Protein AF-A0A523REY4-F1 (afdb_monomer)

Foldseek 3Di:
DDDDDDPDPDPPDDQAAEEEAEPLDDPVSVVPDDPNHHYHYDYDAAEDEDVRLVVCVVCVVVVHDDPDDCRSHHYFQWDFDWDDDPVDIDTPDTDHDDCVNCVVRD

Secondary structure (DSSP, 8-state):
--PPPP-PPPTT-PPPPEEEE-SSPPHHHHHT--TT-EEEE-S--EE--HHHHHHHHHHHHTTPPPSS--TTPPEE-B--EEEE-SS-EEEEE--B--GGGGTTT-

Structure (mmCIF, N/CA/C/O backbone):
data_AF-A0A523REY4-F1
#
_entry.id   AF-A0A523REY4-F1
#
loop_
_atom_site.group_PDB
_atom_site.id
_atom_site.type_symbol
_atom_site.label_atom_id
_atom_site.label_alt_id
_atom_site.label_comp_id
_atom_site.label_asym_id
_atom_site.label_entity_id
_atom_site.label_seq_id
_atom_site.pdbx_PDB_ins_code
_atom_site.Cartn_x
_atom_site.Cartn_y
_atom_site.Cartn_z
_atom_site.occupancy
_atom_site.B_iso_or_equiv
_atom_site.auth_seq_id
_atom_site.auth_comp_id
_atom_site.auth_asym_id
_atom_site.auth_atom_id
_atom_site.pdbx_PDB_model_num
ATOM 1 N N . MET A 1 1 ? 33.082 13.145 -16.169 1.00 41.50 1 MET A N 1
ATOM 2 C CA . MET A 1 1 ? 31.637 13.086 -15.859 1.00 41.50 1 MET A CA 1
ATOM 3 C C . MET A 1 1 ? 30.934 12.496 -17.067 1.00 41.50 1 MET A C 1
ATOM 5 O O . MET A 1 1 ? 30.902 13.149 -18.098 1.00 41.50 1 MET A O 1
ATOM 9 N N . ILE A 1 2 ? 30.480 11.245 -16.988 1.00 43.41 2 ILE A N 1
ATOM 10 C CA . ILE A 1 2 ? 29.725 10.598 -18.070 1.00 43.41 2 ILE A CA 1
ATOM 11 C C . ILE A 1 2 ? 28.248 10.841 -17.759 1.00 43.41 2 ILE A C 1
ATOM 13 O O . ILE A 1 2 ? 27.758 10.372 -16.734 1.00 43.41 2 ILE A O 1
ATOM 17 N N . ASN A 1 3 ? 27.565 11.625 -18.593 1.00 39.19 3 ASN A N 1
ATOM 18 C CA . ASN A 1 3 ? 26.120 11.804 -18.479 1.00 39.19 3 ASN A CA 1
ATOM 19 C C . ASN A 1 3 ? 25.434 10.480 -18.853 1.00 39.19 3 ASN A C 1
ATOM 21 O O . ASN A 1 3 ? 25.754 9.930 -19.910 1.00 39.19 3 ASN A O 1
ATOM 25 N N . PRO A 1 4 ? 24.512 9.947 -18.031 1.00 48.31 4 PRO A N 1
ATOM 26 C CA . PRO A 1 4 ? 23.756 8.765 -18.415 1.00 48.31 4 PRO A CA 1
ATOM 27 C C . PRO 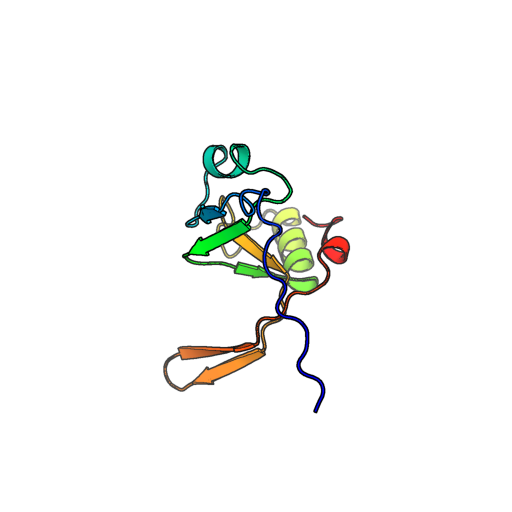A 1 4 ? 22.875 9.095 -19.633 1.00 48.31 4 PRO A C 1
ATOM 29 O O . PRO A 1 4 ? 22.350 10.210 -19.719 1.00 48.31 4 PRO A O 1
ATOM 32 N N . PRO A 1 5 ? 22.703 8.163 -20.587 1.00 49.78 5 PRO A N 1
ATOM 33 C CA . PRO A 1 5 ? 21.878 8.412 -21.756 1.00 49.78 5 PRO A CA 1
ATOM 34 C C . PRO A 1 5 ? 20.423 8.585 -21.316 1.00 49.78 5 PRO A C 1
ATOM 36 O O . PRO A 1 5 ? 19.849 7.731 -20.639 1.00 49.78 5 PRO A O 1
ATOM 39 N N . VAL A 1 6 ? 19.826 9.710 -21.704 1.00 58.84 6 VAL A N 1
ATOM 40 C CA . VAL A 1 6 ? 18.382 9.912 -21.600 1.00 58.84 6 VAL A CA 1
ATOM 41 C C . VAL A 1 6 ? 17.734 8.882 -22.518 1.00 58.84 6 VAL A C 1
ATOM 43 O O . VAL A 1 6 ? 17.987 8.887 -23.720 1.00 58.84 6 VAL A O 1
ATOM 46 N N . LEU A 1 7 ? 16.926 7.982 -21.952 1.00 56.38 7 LEU A N 1
ATOM 47 C CA . LEU A 1 7 ? 16.098 7.049 -22.714 1.00 56.38 7 LEU A CA 1
ATOM 48 C C . LEU A 1 7 ? 15.047 7.856 -23.488 1.00 56.38 7 LEU A C 1
ATOM 50 O O . LEU A 1 7 ? 13.936 8.075 -23.007 1.00 56.38 7 LEU A O 1
ATOM 54 N N . THR A 1 8 ? 15.402 8.349 -24.672 1.00 53.34 8 THR A N 1
ATOM 55 C CA . THR A 1 8 ? 14.423 8.870 -25.619 1.00 53.34 8 THR A CA 1
ATOM 56 C C . THR A 1 8 ? 13.546 7.707 -26.088 1.00 53.34 8 THR A C 1
ATOM 58 O O . THR A 1 8 ? 14.071 6.658 -26.473 1.00 53.34 8 THR A O 1
ATOM 61 N N . PRO A 1 9 ? 12.208 7.842 -26.051 1.00 51.50 9 PRO A N 1
ATOM 62 C CA . PRO A 1 9 ? 11.328 6.843 -26.638 1.00 51.50 9 PRO A CA 1
ATOM 63 C C . PRO A 1 9 ? 11.671 6.666 -28.121 1.00 51.50 9 PRO A C 1
ATOM 65 O O . PRO A 1 9 ? 11.825 7.649 -28.847 1.00 51.50 9 PRO A O 1
ATOM 68 N N . TRP A 1 10 ? 11.793 5.416 -28.569 1.00 55.91 10 TRP A N 1
ATOM 69 C CA . TRP A 1 10 ? 11.953 5.083 -29.984 1.00 55.91 10 TRP A CA 1
ATOM 70 C C . TRP A 1 10 ? 10.759 5.653 -30.765 1.00 55.91 10 TRP A C 1
ATOM 72 O O . TRP A 1 10 ? 9.609 5.467 -30.363 1.00 55.91 10 TRP A O 1
ATOM 82 N N . SER A 1 11 ? 11.028 6.350 -31.867 1.00 56.28 11 SER A N 1
ATOM 83 C CA . SER A 1 11 ? 10.128 7.286 -32.569 1.00 56.28 11 SER A CA 1
ATOM 84 C C . SER A 1 11 ? 8.835 6.697 -33.164 1.00 56.28 11 SER A C 1
ATOM 86 O O . SER A 1 11 ? 8.094 7.415 -33.828 1.00 56.28 11 SER A O 1
ATOM 88 N N . GLY A 1 12 ? 8.526 5.422 -32.914 1.00 54.28 12 GLY A N 1
ATOM 89 C CA . GLY A 1 12 ? 7.333 4.739 -33.423 1.00 54.28 12 GLY A CA 1
ATOM 90 C C . GLY A 1 12 ? 6.531 3.942 -32.393 1.00 54.28 12 GLY A C 1
ATOM 91 O O . GLY A 1 12 ? 5.562 3.296 -32.778 1.00 54.28 12 GLY A O 1
ATOM 92 N N . HIS A 1 13 ? 6.905 3.933 -31.108 1.00 56.88 13 HIS A N 1
ATOM 93 C CA . HIS A 1 13 ? 6.097 3.270 -30.078 1.00 56.88 13 HIS A CA 1
ATOM 94 C C . HIS A 1 13 ? 5.252 4.308 -29.337 1.00 56.88 13 HIS A C 1
ATOM 96 O O . HIS A 1 13 ? 5.825 5.138 -28.624 1.00 56.88 13 HIS A O 1
ATOM 102 N N . PRO A 1 14 ? 3.907 4.288 -29.458 1.00 61.62 14 PRO A N 1
ATOM 103 C CA . PRO A 1 14 ? 3.084 5.047 -28.532 1.00 61.62 14 PRO A CA 1
ATOM 104 C C . PRO A 1 14 ? 3.468 4.581 -27.127 1.00 61.62 14 PRO A C 1
ATOM 106 O O . PRO A 1 14 ? 3.484 3.380 -26.850 1.00 61.62 14 PRO A O 1
ATOM 109 N N . GLY A 1 15 ? 3.869 5.525 -26.271 1.00 67.69 15 GLY A N 1
ATOM 110 C CA . GLY A 1 15 ? 4.222 5.223 -24.887 1.00 67.69 15 GLY A CA 1
ATOM 111 C C . GLY A 1 15 ? 3.116 4.403 -24.214 1.00 67.69 15 GLY A C 1
ATOM 112 O O . GLY A 1 15 ? 1.970 4.419 -24.680 1.00 67.69 15 GLY A O 1
ATOM 113 N N . PRO A 1 16 ? 3.431 3.669 -23.134 1.00 77.88 16 PRO A N 1
ATOM 114 C CA . PRO A 1 16 ? 2.451 2.809 -22.492 1.00 77.88 16 PRO A CA 1
ATOM 115 C C . PRO A 1 16 ? 1.190 3.617 -22.196 1.00 77.88 16 PRO A C 1
ATOM 117 O O . PRO A 1 16 ? 1.258 4.724 -21.649 1.00 77.88 16 PRO A O 1
ATOM 120 N N . LYS A 1 17 ? 0.037 3.066 -22.589 1.00 86.44 17 LYS A N 1
ATOM 121 C CA . LYS A 1 17 ? -1.270 3.625 -22.241 1.00 86.44 17 LYS A CA 1
ATOM 122 C C . LYS A 1 17 ? -1.260 3.966 -20.744 1.00 86.44 17 LYS A C 1
ATOM 124 O O . LYS A 1 17 ? -0.682 3.236 -19.940 1.00 86.44 17 LYS A O 1
ATOM 129 N N . SER A 1 18 ? -1.841 5.103 -20.376 1.00 91.50 18 SER A N 1
ATOM 130 C CA . SER A 1 18 ? -1.862 5.569 -18.990 1.00 91.50 18 SER A CA 1
ATOM 131 C C . SER A 1 18 ? -3.299 5.641 -18.493 1.00 91.50 18 SER A C 1
ATOM 133 O O . SER A 1 18 ? -4.116 6.336 -19.094 1.00 91.50 18 SER A O 1
ATOM 135 N N . THR A 1 19 ? -3.592 4.997 -17.363 1.00 94.81 19 THR A N 1
ATOM 136 C CA . THR A 1 19 ? -4.903 5.054 -16.698 1.00 94.81 19 THR A CA 1
ATOM 137 C C . THR A 1 19 ? -4.786 5.649 -15.301 1.00 94.81 19 THR A C 1
ATOM 139 O O . THR A 1 19 ? -3.897 5.302 -14.524 1.00 94.81 19 THR A O 1
ATOM 142 N N . ASN A 1 20 ? -5.715 6.544 -14.969 1.00 96.25 20 ASN A N 1
ATOM 143 C CA . ASN A 1 20 ? -5.853 7.115 -13.634 1.00 96.25 20 ASN A CA 1
ATOM 144 C C . ASN A 1 20 ? -6.969 6.382 -12.885 1.00 96.25 20 ASN A C 1
ATOM 146 O O . ASN A 1 20 ? -8.090 6.290 -13.382 1.00 96.25 20 ASN A O 1
ATOM 150 N N . LEU A 1 21 ? -6.675 5.896 -11.684 1.00 96.88 21 LEU A N 1
ATOM 151 C CA . LEU A 1 21 ? -7.615 5.202 -10.812 1.00 96.88 21 LEU A CA 1
ATOM 152 C C . LEU A 1 21 ? -7.819 5.987 -9.518 1.00 96.88 21 LEU A C 1
ATOM 154 O O . LEU A 1 21 ? -6.882 6.582 -8.985 1.00 96.88 21 LEU A O 1
ATOM 158 N N . ARG A 1 22 ? -9.044 5.953 -8.992 1.00 97.38 22 ARG A N 1
ATOM 159 C CA . ARG A 1 22 ? -9.412 6.588 -7.725 1.00 97.38 22 ARG A CA 1
ATOM 160 C C . ARG A 1 22 ? -10.203 5.605 -6.865 1.00 97.38 22 ARG A C 1
ATOM 162 O O . ARG A 1 22 ? -11.352 5.335 -7.197 1.00 97.38 22 ARG A O 1
ATOM 169 N N . PRO A 1 23 ? -9.605 5.052 -5.797 1.00 96.38 23 PRO A N 1
ATOM 170 C CA . PRO A 1 23 ? -10.305 4.145 -4.894 1.00 96.38 23 PRO A CA 1
ATOM 171 C C . PRO A 1 23 ? -11.495 4.826 -4.186 1.00 96.38 23 PRO A C 1
ATOM 173 O O . PRO A 1 23 ? -11.421 6.034 -3.932 1.00 96.38 23 PRO A O 1
ATOM 176 N N . PRO A 1 24 ? -12.555 4.075 -3.824 1.00 96.81 24 PRO A N 1
ATOM 177 C CA . PRO A 1 24 ? -12.708 2.626 -3.999 1.00 96.81 24 PRO A CA 1
ATOM 178 C C . PRO A 1 24 ? -12.988 2.228 -5.458 1.00 96.81 24 PRO A C 1
ATOM 180 O O .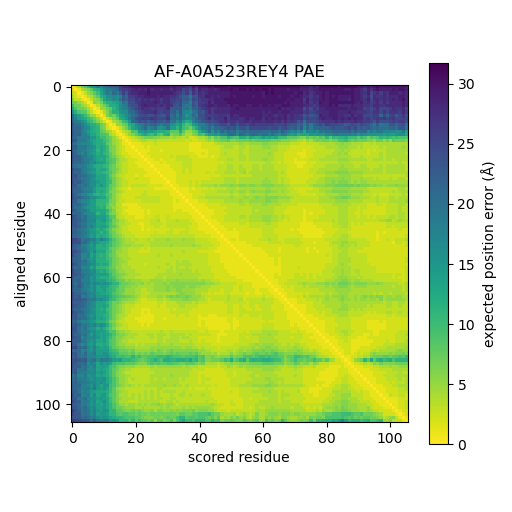 PRO A 1 24 ? -13.808 2.833 -6.140 1.00 96.81 24 PRO A O 1
ATOM 183 N N . LEU A 1 25 ? -12.287 1.201 -5.935 1.00 96.69 25 LEU A N 1
ATOM 184 C CA . LEU A 1 25 ? -12.326 0.730 -7.317 1.00 96.69 25 LEU A CA 1
ATOM 185 C C . LEU A 1 25 ? -13.461 -0.267 -7.538 1.00 96.69 25 LEU A C 1
ATOM 187 O O . LEU A 1 25 ? -13.704 -1.155 -6.717 1.00 96.69 25 LEU A O 1
ATOM 191 N N . SER A 1 26 ? -14.114 -0.166 -8.692 1.00 96.75 26 SER A N 1
ATOM 192 C CA . SER A 1 26 ? -15.098 -1.145 -9.142 1.00 96.75 26 SER A CA 1
ATOM 193 C C . SER A 1 26 ? -14.438 -2.265 -9.961 1.00 96.75 26 SER A C 1
ATOM 195 O O . SER A 1 26 ? -13.399 -2.057 -10.596 1.00 96.75 26 SER A O 1
ATOM 197 N N . PRO A 1 27 ? -15.077 -3.444 -10.083 1.00 95.75 27 PRO A N 1
ATOM 198 C CA . PRO A 1 27 ? -14.609 -4.486 -10.998 1.00 95.75 27 PRO A CA 1
ATOM 199 C C . PRO A 1 27 ? -14.495 -4.018 -12.458 1.00 95.75 27 PRO A C 1
ATOM 201 O O . PRO A 1 27 ? -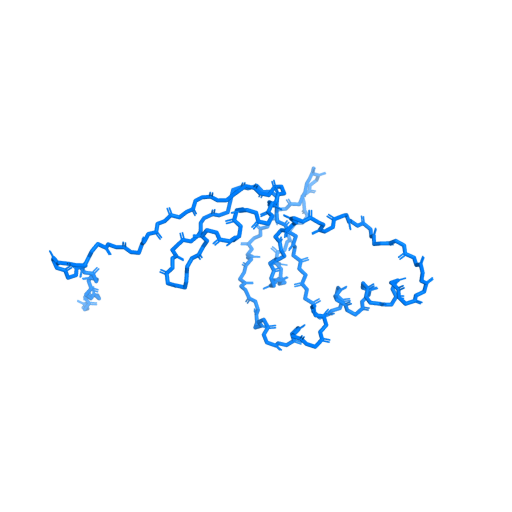13.701 -4.565 -13.222 1.00 95.75 27 PRO A O 1
ATOM 204 N N . ARG A 1 28 ? -15.281 -3.012 -12.871 1.00 96.00 28 ARG A N 1
ATOM 205 C CA . ARG A 1 28 ? -15.224 -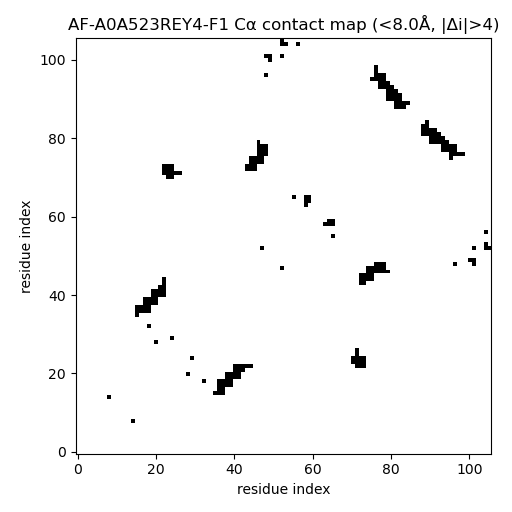2.450 -14.229 1.00 96.00 28 ARG A CA 1
ATOM 206 C C . ARG A 1 28 ? -13.956 -1.631 -14.458 1.00 96.00 28 ARG A C 1
ATOM 208 O O . ARG A 1 28 ? -13.459 -1.630 -15.581 1.00 96.00 28 ARG A O 1
ATOM 215 N N . ASP A 1 29 ? -13.437 -0.975 -13.424 1.00 94.62 29 ASP A N 1
ATOM 216 C CA . ASP A 1 29 ? -12.196 -0.199 -13.508 1.00 94.62 29 ASP A CA 1
ATOM 217 C C . ASP A 1 29 ? -11.001 -1.128 -13.724 1.00 94.62 29 ASP A C 1
ATOM 219 O O . ASP A 1 29 ? -10.172 -0.884 -14.597 1.00 94.62 29 ASP A O 1
ATOM 223 N N . ILE A 1 30 ? -10.982 -2.259 -13.011 1.00 94.69 30 ILE A N 1
ATOM 224 C CA . ILE A 1 30 ? -9.908 -3.257 -13.101 1.00 94.69 30 ILE A CA 1
ATOM 225 C C . ILE A 1 30 ? -9.937 -4.012 -14.437 1.00 94.69 30 ILE A C 1
ATOM 227 O O . ILE A 1 30 ? -8.899 -4.185 -15.069 1.00 94.69 30 ILE A O 1
ATOM 231 N N . LYS A 1 31 ? -11.120 -4.414 -14.928 1.00 95.50 31 LYS A N 1
ATOM 232 C CA . LYS A 1 31 ? -11.266 -5.174 -16.192 1.00 95.50 31 LYS A CA 1
ATOM 233 C C . LYS A 1 31 ? -10.748 -4.438 -17.438 1.00 95.50 31 LYS A C 1
ATOM 235 O O . LYS A 1 31 ? -10.477 -5.063 -18.467 1.00 95.50 31 LYS A O 1
ATOM 240 N N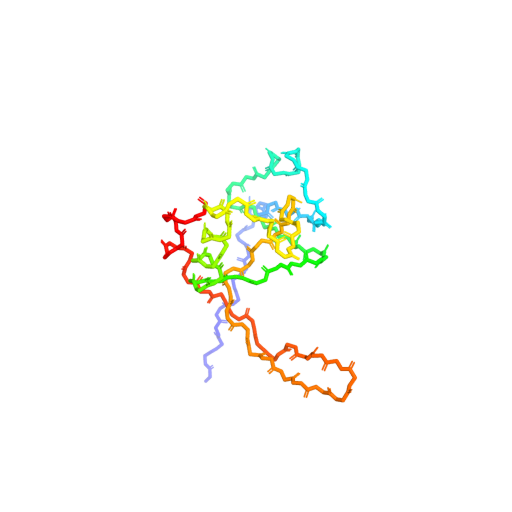 . LYS A 1 32 ? -10.634 -3.110 -17.378 1.00 92.81 32 LYS A N 1
ATOM 241 C CA . LYS A 1 32 ? -10.131 -2.276 -18.482 1.00 92.81 32 LYS A CA 1
ATOM 242 C C . LYS A 1 32 ? -8.604 -2.223 -18.553 1.00 92.81 32 LYS A C 1
ATOM 244 O O . LYS A 1 32 ? -8.079 -1.813 -19.588 1.00 92.81 32 LYS A O 1
ATOM 249 N N . LEU A 1 33 ? -7.913 -2.617 -17.484 1.00 94.75 33 LEU A N 1
ATOM 250 C CA . LEU A 1 33 ? -6.457 -2.580 -17.415 1.00 94.75 33 LEU A CA 1
ATOM 251 C C . LEU A 1 33 ? -5.841 -3.655 -18.314 1.00 94.75 33 LEU A C 1
ATOM 253 O O . LEU A 1 33 ? -6.451 -4.692 -18.606 1.00 94.75 33 LEU A O 1
ATOM 257 N N . ARG A 1 34 ? -4.626 -3.384 -18.782 1.00 93.69 34 ARG A N 1
ATOM 258 C CA . ARG A 1 34 ? -3.802 -4.310 -19.562 1.00 93.69 34 ARG A CA 1
ATOM 259 C C . ARG A 1 34 ? -2.401 -4.379 -18.964 1.00 93.69 34 ARG A C 1
ATOM 261 O O . ARG A 1 34 ? -1.933 -3.431 -18.339 1.00 93.69 34 ARG A O 1
ATOM 268 N N . VAL A 1 35 ? -1.733 -5.514 -19.153 1.00 94.62 35 VAL A N 1
ATOM 269 C CA . VAL A 1 35 ? -0.322 -5.668 -18.773 1.00 94.62 35 VAL A CA 1
ATOM 270 C C . VAL A 1 35 ? 0.523 -4.678 -19.580 1.00 94.62 35 VAL A C 1
ATOM 272 O O . VAL A 1 35 ? 0.267 -4.471 -20.763 1.00 94.62 35 VAL A O 1
ATOM 275 N N . GLY A 1 36 ? 1.505 -4.053 -18.927 1.00 91.94 36 GLY A N 1
ATOM 276 C CA . GLY A 1 36 ? 2.349 -3.016 -19.529 1.00 91.94 36 GLY A CA 1
ATOM 277 C C . GLY A 1 36 ? 1.746 -1.607 -19.502 1.00 91.94 36 GLY A C 1
ATOM 278 O O . GLY A 1 36 ? 2.395 -0.662 -19.939 1.00 91.94 36 GLY A O 1
ATOM 279 N N . GLU A 1 37 ? 0.529 -1.441 -18.977 1.00 93.75 37 GLU A N 1
ATOM 280 C CA . GLU A 1 37 ? -0.112 -0.135 -18.829 1.00 93.75 37 GLU A CA 1
ATOM 281 C C . GLU A 1 37 ? 0.424 0.631 -17.606 1.00 93.75 37 GLU A C 1
ATOM 283 O O . GLU A 1 37 ? 0.609 0.057 -16.530 1.00 93.75 37 GLU A O 1
ATOM 288 N N . LEU A 1 38 ? 0.633 1.944 -17.743 1.00 94.31 38 LEU A N 1
ATOM 289 C CA . LEU A 1 38 ? 0.980 2.805 -16.615 1.00 94.31 38 LEU A CA 1
ATOM 290 C C . LEU A 1 38 ? -0.287 3.148 -15.826 1.00 94.31 38 LEU A C 1
ATOM 292 O O . LEU A 1 38 ? -1.221 3.751 -16.353 1.00 94.31 38 LEU A O 1
ATOM 296 N N . VAL A 1 39 ? -0.307 2.821 -14.537 1.00 95.75 39 VAL A N 1
ATOM 297 C CA . VAL A 1 39 ? -1.439 3.127 -13.658 1.00 95.75 39 VAL A CA 1
ATOM 298 C C . VAL A 1 39 ? -1.032 4.166 -12.624 1.00 95.75 39 VAL A C 1
ATOM 300 O O . VAL A 1 39 ? -0.073 3.973 -11.879 1.00 95.75 39 VAL A O 1
ATOM 303 N N . LYS A 1 40 ? -1.786 5.264 -12.549 1.00 96.56 40 LYS A N 1
ATOM 304 C CA . LYS A 1 40 ? -1.655 6.283 -11.501 1.00 96.56 40 LYS A CA 1
ATOM 305 C C . LYS A 1 40 ? -2.828 6.162 -10.543 1.00 96.56 40 LYS A C 1
ATOM 307 O O . LYS A 1 40 ? -3.976 6.117 -10.976 1.00 96.56 40 LYS A O 1
ATOM 312 N N . ILE A 1 41 ? -2.551 6.130 -9.246 1.00 97.12 41 ILE A N 1
ATOM 313 C CA . ILE A 1 41 ? -3.574 5.976 -8.209 1.00 97.12 41 ILE A CA 1
ATOM 314 C C . ILE A 1 41 ? -3.684 7.291 -7.446 1.00 97.12 41 ILE A C 1
ATOM 316 O O . ILE A 1 41 ? -2.716 7.738 -6.839 1.00 97.12 41 ILE A O 1
ATOM 320 N N . ASN A 1 42 ? -4.867 7.899 -7.475 1.00 96.56 42 ASN A N 1
ATOM 321 C CA . ASN A 1 42 ? -5.171 9.151 -6.793 1.00 96.56 42 ASN A CA 1
ATOM 322 C C . ASN A 1 42 ? -6.270 8.912 -5.763 1.00 96.56 42 ASN A C 1
ATOM 324 O O . ASN A 1 42 ? -7.436 8.770 -6.119 1.00 96.56 42 ASN A O 1
ATOM 328 N N . GLY A 1 43 ? -5.918 8.882 -4.484 1.00 95.25 43 GLY A N 1
ATOM 329 C CA . GLY A 1 43 ? -6.873 8.668 -3.403 1.00 95.25 43 GLY A CA 1
ATOM 330 C C . GLY A 1 43 ? -6.245 7.930 -2.234 1.00 95.25 43 GLY A C 1
ATOM 331 O O . GLY A 1 43 ? -5.023 7.870 -2.103 1.00 95.25 43 GLY A O 1
ATOM 332 N N . GLN A 1 44 ? -7.095 7.371 -1.380 1.00 95.12 44 GLN A N 1
ATOM 333 C CA . GLN A 1 44 ? -6.642 6.625 -0.218 1.00 95.12 44 GLN A CA 1
ATOM 334 C C . GLN A 1 44 ? -6.157 5.231 -0.629 1.00 95.12 44 GLN A C 1
ATOM 336 O O . GLN A 1 44 ? -6.861 4.488 -1.314 1.00 95.12 44 GLN A O 1
ATOM 341 N N . ILE A 1 45 ? -4.961 4.878 -0.166 1.00 96.50 45 ILE A N 1
ATOM 342 C CA . ILE A 1 45 ? -4.393 3.533 -0.263 1.00 96.50 45 ILE A CA 1
ATOM 343 C C . ILE A 1 45 ? -4.150 2.991 1.144 1.00 96.50 45 ILE A C 1
ATOM 345 O O . ILE A 1 45 ? -3.997 3.754 2.099 1.00 96.50 45 ILE A O 1
ATOM 349 N N . VAL A 1 46 ? -4.103 1.671 1.269 1.00 96.56 46 VAL A N 1
ATOM 350 C CA . VAL A 1 46 ? -3.865 0.977 2.536 1.00 96.56 46 VAL A CA 1
ATOM 351 C C . VAL A 1 46 ? -2.526 0.271 2.445 1.00 96.56 46 VAL A C 1
ATOM 353 O O . VAL A 1 46 ? -2.296 -0.475 1.500 1.00 96.56 46 VAL A O 1
ATOM 356 N N . THR A 1 47 ? -1.632 0.474 3.409 1.00 96.50 47 THR A N 1
ATOM 357 C CA . THR A 1 47 ? -0.384 -0.294 3.462 1.00 96.50 47 THR A CA 1
ATOM 358 C C . THR A 1 47 ? -0.582 -1.573 4.266 1.00 96.50 47 THR A C 1
ATOM 360 O O . THR A 1 47 ? -1.166 -1.563 5.350 1.00 96.50 47 THR A O 1
ATOM 363 N N . ALA A 1 48 ? -0.097 -2.694 3.740 1.00 95.94 48 ALA A N 1
ATOM 364 C CA . ALA A 1 48 ? -0.116 -3.969 4.446 1.00 95.94 48 ALA A CA 1
ATOM 365 C C . ALA A 1 48 ? 1.068 -4.839 4.021 1.00 95.94 48 ALA A C 1
ATOM 367 O O . ALA A 1 48 ? 1.493 -4.824 2.871 1.00 95.94 48 ALA A O 1
ATOM 368 N N . ARG A 1 49 ? 1.595 -5.622 4.960 1.00 95.44 49 ARG A N 1
ATOM 369 C CA . ARG A 1 49 ? 2.618 -6.653 4.727 1.00 95.44 49 ARG A CA 1
ATOM 370 C C . ARG A 1 49 ? 2.363 -7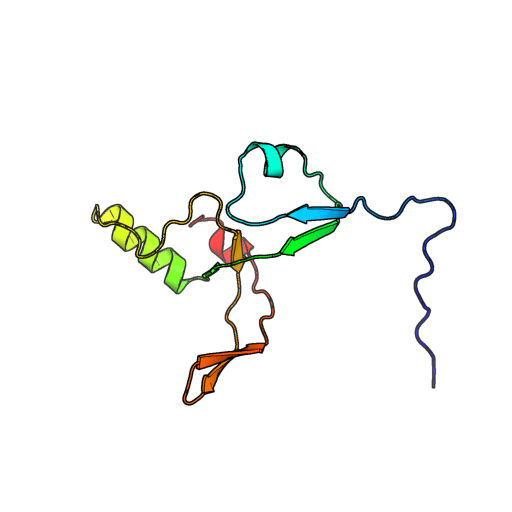.829 5.668 1.00 95.44 49 ARG A C 1
ATOM 372 O O . ARG A 1 49 ? 1.305 -7.893 6.286 1.00 95.44 49 ARG A O 1
ATOM 379 N N . ASP A 1 50 ? 3.344 -8.707 5.837 1.00 94.12 50 ASP A N 1
ATOM 380 C CA . ASP A 1 50 ? 3.251 -10.000 6.532 1.00 94.12 50 ASP A CA 1
ATOM 381 C C . ASP A 1 50 ? 2.314 -10.014 7.754 1.00 94.12 50 ASP A C 1
ATOM 383 O O . ASP A 1 50 ? 1.283 -10.680 7.747 1.00 94.12 50 ASP A O 1
ATOM 387 N N . ARG A 1 51 ? 2.628 -9.233 8.799 1.00 94.44 51 ARG A N 1
ATOM 388 C CA . ARG A 1 51 ? 1.877 -9.263 10.068 1.00 94.44 51 ARG A CA 1
ATOM 389 C C . ARG A 1 51 ? 0.443 -8.754 9.929 1.00 94.44 51 ARG A C 1
ATOM 391 O O . ARG A 1 51 ? -0.424 -9.207 10.669 1.00 94.44 51 ARG A O 1
ATOM 398 N N . ALA A 1 52 ? 0.191 -7.833 8.999 1.00 95.06 52 ALA A N 1
ATOM 399 C CA . ALA A 1 52 ? -1.152 -7.323 8.748 1.00 95.06 52 ALA A CA 1
ATOM 400 C C . ALA A 1 52 ? -2.035 -8.403 8.102 1.00 95.06 52 ALA A C 1
ATOM 402 O O . ALA A 1 52 ? -3.162 -8.598 8.547 1.00 95.06 52 ALA A O 1
ATOM 403 N N . TYR A 1 53 ? -1.499 -9.152 7.130 1.00 94.94 53 TYR A N 1
ATOM 404 C CA . TYR A 1 53 ? -2.197 -10.283 6.506 1.00 94.94 53 TYR A CA 1
ATOM 405 C C . TYR A 1 53 ? -2.460 -11.414 7.504 1.00 94.94 53 TYR A C 1
ATOM 407 O O . TYR A 1 53 ? -3.597 -11.868 7.621 1.00 94.94 53 TYR A O 1
ATOM 415 N N . VAL A 1 54 ? -1.451 -11.809 8.294 1.00 94.94 54 VAL A N 1
ATOM 416 C CA . VAL A 1 54 ? -1.617 -12.818 9.360 1.00 94.94 54 VAL A CA 1
ATOM 417 C C . VAL A 1 54 ? -2.745 -12.415 10.310 1.00 94.94 54 VAL A C 1
ATOM 419 O O . VAL A 1 54 ? -3.662 -13.198 10.555 1.00 94.94 54 VAL A O 1
ATOM 422 N N . ARG A 1 55 ? -2.736 -11.163 10.782 1.00 95.31 55 ARG A N 1
ATOM 423 C CA . ARG A 1 55 ? -3.767 -10.663 11.693 1.00 95.31 55 ARG A CA 1
ATOM 424 C C . ARG A 1 55 ? -5.154 -10.607 11.050 1.00 95.31 55 ARG A C 1
ATOM 426 O O . ARG A 1 55 ? -6.140 -10.917 11.714 1.00 95.31 55 ARG A O 1
ATOM 433 N N . ALA A 1 56 ? -5.247 -10.208 9.784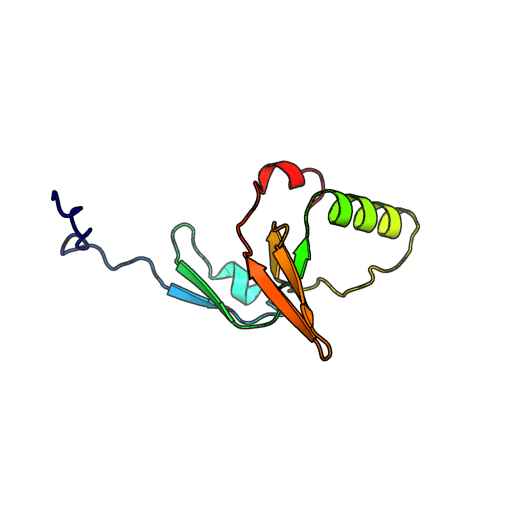 1.00 94.94 56 ALA A N 1
ATOM 434 C CA . ALA A 1 56 ? -6.512 -10.185 9.057 1.00 94.94 56 ALA A CA 1
ATOM 435 C C . ALA A 1 56 ? -7.114 -11.596 8.955 1.00 94.94 56 ALA A C 1
ATOM 437 O O . ALA A 1 56 ? -8.286 -11.784 9.276 1.00 94.94 56 ALA A O 1
ATOM 438 N N . LEU A 1 57 ? -6.303 -12.597 8.606 1.00 94.69 57 LEU A N 1
ATOM 439 C CA . LEU A 1 57 ? -6.737 -13.993 8.526 1.00 94.69 57 LEU A CA 1
ATOM 440 C C . LEU A 1 57 ? -7.169 -14.554 9.886 1.00 94.69 57 LEU A C 1
ATOM 442 O O . LEU A 1 57 ? -8.179 -15.249 9.956 1.00 94.69 57 LEU A O 1
ATOM 446 N N . GLU A 1 58 ? -6.454 -14.241 10.971 1.00 96.31 58 GLU A N 1
ATOM 447 C CA . GLU A 1 58 ? -6.869 -14.613 12.334 1.00 96.31 58 GLU A CA 1
ATOM 448 C C . GLU A 1 58 ? -8.255 -14.061 12.683 1.00 96.31 58 GLU A C 1
ATOM 450 O O . GLU A 1 58 ? -9.099 -14.790 13.204 1.00 96.31 58 GLU A O 1
ATOM 455 N N . LEU A 1 59 ? -8.501 -12.778 12.390 1.00 96.56 59 LEU A N 1
ATOM 456 C CA . LEU A 1 59 ? -9.793 -12.144 12.649 1.00 96.56 59 LEU A CA 1
ATOM 457 C C . LEU A 1 59 ? -10.906 -12.816 11.843 1.00 96.56 59 LEU A C 1
ATOM 459 O O . LEU A 1 59 ? -11.935 -13.165 12.417 1.00 96.56 59 LEU A O 1
ATOM 463 N N . LEU A 1 60 ? -10.677 -13.051 10.549 1.00 94.38 60 LEU A N 1
ATOM 464 C CA . LEU A 1 60 ? -11.654 -13.691 9.669 1.00 94.38 60 LEU A CA 1
ATOM 465 C C . LEU A 1 60 ? -11.962 -15.131 10.102 1.00 94.38 60 LEU A C 1
ATOM 467 O O . LEU A 1 60 ? -13.130 -15.505 10.172 1.00 94.38 60 LEU A O 1
ATOM 471 N N . ARG A 1 61 ? -10.942 -15.920 10.469 1.00 95.88 61 ARG A N 1
ATOM 472 C CA . ARG A 1 61 ? -11.115 -17.288 10.999 1.00 95.88 61 ARG A CA 1
ATOM 473 C C . ARG A 1 61 ? -11.893 -17.313 12.311 1.00 95.88 61 ARG A C 1
ATOM 475 O O . ARG A 1 61 ? -12.647 -18.245 12.553 1.00 95.88 61 ARG A O 1
ATOM 482 N N . ALA A 1 62 ? -11.737 -16.282 13.136 1.00 97.38 62 ALA A N 1
ATOM 483 C CA . ALA A 1 62 ? -12.494 -16.113 14.371 1.00 97.38 62 ALA A CA 1
ATOM 484 C C . ALA A 1 62 ? -13.905 -15.524 14.156 1.00 97.38 62 ALA A C 1
ATOM 486 O O . ALA A 1 62 ? -14.552 -15.147 15.133 1.00 97.38 62 ALA A O 1
ATOM 487 N N . GLY A 1 63 ? -14.370 -15.368 12.908 1.00 96.75 63 GLY A N 1
ATOM 488 C CA . GLY A 1 63 ? -15.670 -14.767 12.587 1.00 96.75 63 GLY A CA 1
ATOM 489 C C . GLY A 1 63 ? -15.766 -13.269 12.905 1.00 96.75 63 GLY A C 1
ATOM 490 O O . GLY A 1 63 ? -16.861 -12.709 12.951 1.00 96.75 63 GLY A O 1
ATOM 491 N N . LYS A 1 64 ? -14.633 -12.600 13.150 1.00 96.44 64 LYS A N 1
ATOM 492 C CA . LYS A 1 64 ? -14.570 -11.171 13.472 1.00 96.44 64 LYS A CA 1
ATOM 493 C C . LYS A 1 64 ? -14.471 -10.335 12.199 1.00 96.44 64 LYS A C 1
ATOM 495 O O . LYS A 1 64 ? -13.951 -10.763 11.171 1.00 96.44 64 LYS A O 1
ATOM 500 N N . ARG A 1 65 ? -14.939 -9.091 12.289 1.00 94.62 65 ARG A N 1
ATOM 501 C CA . ARG A 1 65 ? -14.802 -8.105 11.212 1.00 94.62 65 ARG A CA 1
ATOM 502 C C . ARG A 1 65 ? -13.383 -7.543 11.155 1.00 94.62 65 ARG A C 1
ATOM 504 O O . ARG A 1 65 ? -12.727 -7.382 12.185 1.00 94.62 65 ARG A O 1
ATOM 511 N N . LEU A 1 66 ? -12.937 -7.206 9.947 1.00 95.38 66 LEU A N 1
ATOM 512 C CA . LEU A 1 66 ? -11.712 -6.437 9.751 1.00 95.38 66 LEU A CA 1
ATOM 513 C C . LEU A 1 66 ? -11.897 -5.002 10.275 1.00 95.38 66 LEU A C 1
ATOM 515 O O . LEU A 1 66 ? -13.004 -4.466 10.203 1.00 95.38 66 LEU A O 1
ATOM 519 N N . PRO A 1 67 ? -10.823 -4.357 10.763 1.00 92.31 67 PRO A N 1
ATOM 520 C CA . PRO A 1 67 ? -10.878 -2.978 11.254 1.00 92.31 67 PRO A CA 1
ATOM 521 C C . PRO A 1 67 ? -11.087 -1.940 10.137 1.00 92.31 67 PRO A C 1
ATOM 523 O O . PRO A 1 67 ? -11.296 -0.767 10.430 1.00 92.31 67 PRO A O 1
ATOM 526 N N . LEU A 1 68 ? -11.013 -2.355 8.869 1.00 93.06 68 LEU A N 1
ATOM 527 C CA . LEU A 1 68 ? -11.205 -1.519 7.689 1.00 93.06 68 LEU A CA 1
ATOM 528 C C . LEU A 1 68 ? -11.969 -2.306 6.616 1.00 93.06 68 LEU A C 1
ATOM 530 O O . LEU A 1 68 ? -11.734 -3.505 6.452 1.00 93.06 68 LEU A O 1
ATOM 534 N N . ASP A 1 69 ? -12.847 -1.633 5.867 1.00 92.25 69 ASP A N 1
ATOM 535 C CA . ASP A 1 69 ? -13.431 -2.202 4.649 1.00 92.25 69 ASP A CA 1
ATOM 536 C C . ASP A 1 69 ? -12.414 -2.136 3.503 1.00 92.25 69 ASP A C 1
ATOM 538 O O . ASP A 1 69 ? -11.983 -1.058 3.096 1.00 92.25 69 ASP A O 1
ATOM 542 N N . LEU A 1 70 ? -12.020 -3.303 2.999 1.00 93.12 70 LEU A N 1
ATOM 543 C CA . LEU A 1 70 ? -11.041 -3.439 1.922 1.00 93.12 70 LEU A CA 1
ATOM 544 C C . LEU A 1 70 ? -11.692 -3.601 0.541 1.00 93.12 70 LEU A C 1
ATOM 546 O O . LEU A 1 70 ? -10.982 -3.722 -0.457 1.00 93.12 70 LEU A O 1
ATOM 550 N N . ARG A 1 71 ? -13.029 -3.601 0.439 1.00 93.94 71 ARG A N 1
ATOM 551 C CA . ARG A 1 71 ? -13.714 -3.724 -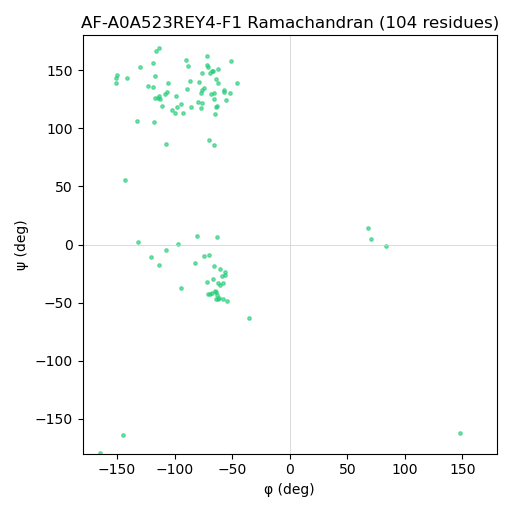0.855 1.00 93.94 71 ARG A CA 1
ATOM 552 C C . ARG A 1 71 ? -13.391 -2.532 -1.753 1.00 93.94 71 ARG A C 1
ATOM 554 O O . ARG A 1 71 ? -13.673 -1.386 -1.418 1.00 93.94 71 ARG A O 1
ATOM 561 N N . GLY A 1 72 ? -12.787 -2.819 -2.906 1.00 95.25 72 GLY A N 1
ATOM 562 C CA . GLY A 1 72 ? -12.325 -1.797 -3.849 1.00 95.25 72 GLY A CA 1
ATOM 563 C C . GLY A 1 72 ? -11.112 -0.995 -3.362 1.00 95.25 72 GLY A C 1
ATOM 564 O O . GLY A 1 72 ? -10.700 -0.051 -4.034 1.00 95.25 72 GLY A O 1
ATOM 565 N N . ALA A 1 73 ? -10.524 -1.333 -2.213 1.00 96.06 73 ALA A N 1
ATOM 566 C CA . ALA A 1 73 ? -9.326 -0.665 -1.730 1.00 96.06 73 ALA A CA 1
ATOM 567 C C . ALA A 1 73 ? -8.099 -1.063 -2.562 1.00 96.06 73 ALA A C 1
ATOM 569 O O . ALA A 1 73 ? -8.020 -2.154 -3.125 1.00 96.06 73 ALA A O 1
ATOM 570 N N . VAL A 1 74 ? -7.107 -0.176 -2.593 1.00 97.12 74 VAL A N 1
ATOM 571 C CA . VAL A 1 74 ? -5.774 -0.487 -3.112 1.00 97.12 74 VAL A CA 1
ATOM 572 C C . VAL A 1 74 ? -4.881 -0.819 -1.931 1.00 97.12 74 VAL A C 1
ATOM 574 O O . VAL A 1 74 ? -4.644 0.036 -1.071 1.00 97.12 74 VAL A O 1
ATOM 577 N N . ILE A 1 75 ? -4.375 -2.049 -1.906 1.00 96.44 75 ILE A N 1
ATOM 578 C CA . ILE A 1 75 ? -3.399 -2.489 -0.915 1.00 96.44 75 ILE A CA 1
ATOM 579 C C . ILE A 1 75 ? -2.001 -2.307 -1.499 1.00 96.44 75 ILE A C 1
ATOM 581 O O . ILE A 1 75 ? -1.661 -2.879 -2.532 1.00 96.44 75 ILE A O 1
ATOM 585 N N . TYR A 1 76 ? -1.185 -1.507 -0.825 1.00 96.94 76 TYR A N 1
ATOM 586 C CA . TYR A 1 76 ? 0.208 -1.297 -1.168 1.00 96.94 76 TYR A CA 1
ATOM 587 C C . TYR A 1 76 ? 1.106 -2.106 -0.234 1.00 96.94 76 TYR A C 1
ATOM 589 O O . TYR A 1 76 ? 1.161 -1.863 0.976 1.00 96.94 76 TYR A O 1
ATOM 597 N N . HIS A 1 77 ? 1.827 -3.072 -0.802 1.00 97.19 77 HIS A N 1
ATOM 598 C CA . HIS A 1 77 ? 2.796 -3.876 -0.068 1.00 97.19 77 HIS A CA 1
ATOM 599 C C . HIS A 1 77 ? 4.004 -3.028 0.317 1.00 97.19 77 HIS A C 1
ATOM 601 O O . HIS A 1 77 ? 4.964 -2.898 -0.436 1.00 97.19 77 HIS A O 1
ATOM 607 N N . CYS A 1 78 ? 3.931 -2.416 1.496 1.00 96.75 78 CYS A N 1
ATOM 608 C CA . CYS A 1 78 ? 4.873 -1.406 1.951 1.00 96.75 78 CYS A CA 1
ATOM 609 C C . CYS A 1 78 ? 4.979 -1.418 3.480 1.00 96.75 78 CYS A C 1
ATOM 611 O O . CYS A 1 78 ? 3.980 -1.547 4.189 1.00 96.75 78 CYS A O 1
ATOM 613 N N . GLY A 1 79 ? 6.202 -1.266 3.989 1.00 96.25 79 GLY A N 1
ATOM 614 C CA . GLY A 1 79 ? 6.467 -0.901 5.379 1.00 96.25 79 GLY A CA 1
ATOM 615 C C . GLY A 1 79 ? 6.961 0.542 5.421 1.00 96.25 79 GLY A C 1
ATOM 616 O O . GLY A 1 79 ? 8.172 0.737 5.331 1.00 96.25 79 GLY A O 1
ATOM 617 N N . PRO A 1 80 ? 6.067 1.544 5.484 1.00 96.56 80 PRO A N 1
ATOM 618 C CA . PRO A 1 80 ? 6.477 2.935 5.373 1.00 96.56 80 PRO A CA 1
ATOM 619 C C . PRO A 1 80 ? 7.268 3.383 6.605 1.00 96.56 80 PRO A C 1
ATOM 621 O O . PRO A 1 80 ? 6.992 2.959 7.729 1.00 96.56 80 PRO A O 1
ATOM 624 N N . ILE A 1 81 ? 8.212 4.298 6.396 1.00 97.44 81 ILE A N 1
ATOM 625 C CA . ILE A 1 81 ? 8.857 5.044 7.477 1.00 97.44 81 ILE A CA 1
ATOM 626 C C . ILE A 1 81 ? 7.969 6.245 7.777 1.00 97.44 81 ILE A C 1
ATOM 628 O O . ILE A 1 81 ? 7.745 7.093 6.909 1.00 97.44 81 ILE A O 1
ATOM 632 N N . VAL A 1 82 ? 7.457 6.312 9.003 1.00 97.25 82 VAL A N 1
ATOM 633 C CA . VAL A 1 82 ? 6.493 7.333 9.418 1.00 97.25 82 VAL A CA 1
ATOM 634 C C . VAL A 1 82 ? 7.025 8.094 10.622 1.00 97.25 82 VAL A C 1
ATOM 636 O O . VAL A 1 82 ? 7.519 7.498 11.577 1.00 97.25 82 VAL A O 1
ATOM 639 N N . ARG A 1 83 ? 6.881 9.418 10.596 1.00 97.44 83 ARG A N 1
ATOM 640 C CA . ARG A 1 83 ? 7.173 10.298 11.725 1.00 97.44 83 ARG A CA 1
ATOM 641 C C . ARG A 1 83 ? 5.878 10.836 12.315 1.00 97.44 83 ARG A C 1
ATOM 643 O O . ARG A 1 83 ? 5.043 11.387 11.596 1.00 97.44 83 ARG A O 1
ATOM 650 N N . LYS A 1 84 ? 5.725 10.709 13.632 1.00 97.06 84 LYS A N 1
ATOM 651 C CA . LYS A 1 84 ? 4.637 11.356 14.369 1.00 97.06 84 LYS A CA 1
ATOM 652 C C . LYS A 1 84 ? 4.952 12.842 14.537 1.00 97.06 84 LYS A C 1
ATOM 654 O O . LYS A 1 84 ? 6.057 13.197 14.935 1.00 97.06 84 LYS A O 1
ATOM 659 N N . THR A 1 85 ? 3.982 13.695 14.248 1.00 95.88 85 THR A N 1
ATOM 660 C CA . THR A 1 85 ? 4.013 15.133 14.543 1.00 95.88 85 THR A CA 1
ATOM 661 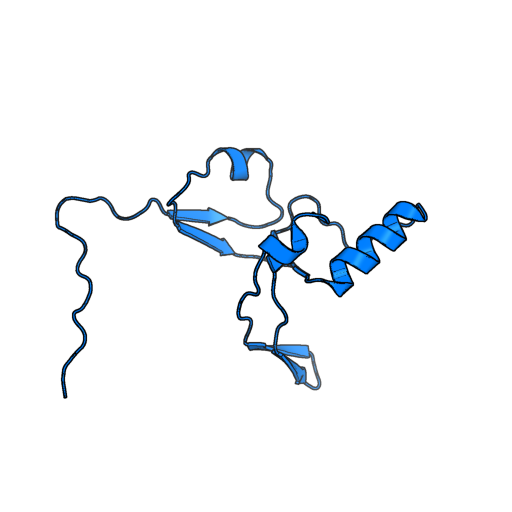C C . THR A 1 85 ? 2.944 15.451 15.598 1.00 95.88 85 THR A C 1
ATOM 663 O O . THR A 1 85 ? 2.092 14.598 15.865 1.00 95.88 85 THR A O 1
ATOM 666 N N . PRO A 1 86 ? 2.927 16.655 16.198 1.00 96.19 86 PRO A N 1
ATOM 667 C CA . PRO A 1 86 ? 1.918 17.006 17.201 1.00 96.19 86 PRO A CA 1
ATOM 668 C C . PRO A 1 86 ? 0.467 16.919 16.704 1.00 96.19 86 PRO A C 1
ATOM 670 O O . PRO A 1 86 ? -0.435 16.702 17.504 1.00 96.19 86 PRO A O 1
ATOM 673 N N . ARG A 1 87 ? 0.230 17.087 15.395 1.00 94.19 87 ARG A N 1
ATOM 674 C CA . ARG A 1 87 ? -1.122 17.143 14.809 1.00 94.19 87 ARG A CA 1
ATOM 675 C C . ARG A 1 87 ? -1.455 15.964 13.895 1.00 94.19 87 ARG A C 1
ATOM 677 O O . ARG A 1 87 ? -2.620 15.763 13.574 1.00 94.19 87 ARG A O 1
ATOM 684 N N . SER A 1 88 ? -0.459 15.216 13.426 1.00 96.19 88 SER A N 1
ATOM 685 C CA . SER A 1 88 ? -0.655 14.210 12.377 1.00 96.19 88 SER A CA 1
ATOM 686 C C . SER A 1 88 ? 0.518 13.234 12.260 1.00 96.19 88 SER A C 1
ATOM 688 O O . SER A 1 88 ? 1.519 13.331 12.972 1.00 96.19 88 SER A O 1
ATOM 690 N N . TRP A 1 89 ? 0.413 12.307 11.313 1.00 96.56 89 TRP A N 1
ATOM 691 C CA . TRP A 1 89 ? 1.509 11.448 10.883 1.00 96.56 89 TRP A CA 1
ATOM 692 C C . TRP A 1 89 ? 2.022 11.898 9.518 1.00 96.56 89 TRP A C 1
ATOM 694 O O . TRP A 1 89 ? 1.234 12.219 8.631 1.00 96.56 89 TRP A O 1
ATOM 704 N N . GLN A 1 90 ? 3.341 11.897 9.345 1.00 97.19 90 GLN A N 1
ATOM 705 C CA . GLN A 1 90 ? 3.996 12.210 8.081 1.00 97.19 90 GLN A CA 1
ATOM 706 C C . GLN A 1 90 ? 4.721 10.971 7.555 1.00 97.19 90 GLN A C 1
ATOM 708 O O . GLN A 1 90 ? 5.560 10.398 8.251 1.00 97.19 90 GLN A O 1
ATOM 713 N N . ILE A 1 91 ? 4.424 10.578 6.316 1.00 96.81 91 ILE A N 1
ATOM 714 C CA . ILE A 1 91 ? 5.181 9.542 5.608 1.00 96.81 91 ILE A CA 1
ATOM 715 C C . ILE A 1 91 ? 6.506 10.151 5.135 1.00 96.81 91 ILE A C 1
ATOM 717 O O . ILE A 1 91 ? 6.498 11.142 4.410 1.00 96.81 91 ILE A O 1
ATOM 721 N N . LEU A 1 92 ? 7.633 9.572 5.549 1.00 97.38 92 LEU A N 1
ATOM 722 C CA . LEU A 1 92 ? 8.972 9.985 5.111 1.00 97.38 92 LEU A CA 1
ATOM 723 C C . LEU A 1 92 ? 9.459 9.157 3.919 1.00 97.38 92 LEU A C 1
ATOM 725 O O . LEU A 1 92 ? 10.116 9.676 3.025 1.00 97.38 92 LEU A O 1
ATOM 729 N N . SER A 1 93 ? 9.136 7.864 3.911 1.00 97.50 93 SER A N 1
ATOM 730 C CA . SER A 1 93 ? 9.460 6.950 2.818 1.00 97.50 93 SER A CA 1
ATOM 731 C C . SER A 1 93 ? 8.425 5.836 2.746 1.00 97.50 93 SER A C 1
ATOM 733 O O . SER A 1 93 ? 7.934 5.371 3.776 1.00 97.50 93 SER A O 1
ATOM 735 N N . ALA A 1 94 ? 8.095 5.408 1.531 1.00 96.62 94 ALA A N 1
ATOM 736 C CA . ALA A 1 94 ? 7.122 4.354 1.270 1.00 96.62 94 ALA A CA 1
ATOM 737 C C . ALA A 1 94 ? 7.562 3.490 0.080 1.00 96.62 94 ALA A C 1
ATOM 739 O O . ALA A 1 94 ? 6.843 3.350 -0.908 1.00 96.62 94 ALA A O 1
ATOM 740 N N . GLY A 1 95 ? 8.773 2.932 0.161 1.00 96.81 95 GLY A N 1
ATOM 741 C CA . GLY A 1 95 ? 9.253 1.951 -0.814 1.00 96.81 95 GLY A CA 1
ATOM 742 C C . GLY A 1 95 ? 8.455 0.637 -0.756 1.00 96.81 95 GLY A C 1
ATOM 743 O O . GLY A 1 95 ? 7.963 0.268 0.319 1.00 96.81 95 GLY A O 1
ATOM 744 N N . PRO A 1 96 ? 8.307 -0.075 -1.885 1.00 97.25 96 PRO A N 1
ATOM 745 C CA . PRO A 1 96 ? 7.577 -1.335 -1.923 1.00 97.25 96 PRO A CA 1
ATOM 746 C C . PRO A 1 96 ? 8.359 -2.455 -1.228 1.00 97.25 96 PRO A C 1
ATOM 748 O O . PRO A 1 96 ? 9.575 -2.390 -1.053 1.00 97.25 96 PRO A O 1
ATOM 751 N N . THR A 1 97 ? 7.657 -3.528 -0.879 1.00 95.56 97 THR A N 1
ATOM 752 C CA . THR A 1 97 ? 8.253 -4.826 -0.553 1.00 95.56 97 THR A CA 1
ATOM 753 C C . THR A 1 97 ? 7.804 -5.883 -1.560 1.00 95.56 97 THR A C 1
ATOM 755 O O . THR A 1 97 ? 6.875 -5.669 -2.337 1.00 95.56 97 THR A O 1
ATOM 758 N N . THR A 1 98 ? 8.465 -7.037 -1.556 1.00 95.44 98 THR A N 1
ATOM 759 C CA . THR A 1 98 ? 8.197 -8.135 -2.489 1.00 95.44 98 THR A CA 1
ATOM 760 C C . THR A 1 98 ? 6.799 -8.724 -2.281 1.00 95.44 98 THR A C 1
ATOM 762 O O . THR A 1 98 ? 6.556 -9.389 -1.273 1.00 95.44 98 THR A O 1
ATOM 765 N N . SER A 1 99 ? 5.905 -8.536 -3.259 1.00 94.62 99 SER A N 1
ATOM 766 C CA . SER A 1 99 ? 4.519 -9.033 -3.211 1.00 94.62 99 SER A CA 1
ATOM 767 C C . SER A 1 99 ? 4.409 -10.552 -3.106 1.00 94.62 99 SER A C 1
ATOM 769 O O . SER A 1 99 ? 3.556 -11.026 -2.367 1.00 94.62 99 SER A O 1
ATOM 771 N N . ALA A 1 100 ? 5.317 -11.303 -3.743 1.00 94.94 100 ALA A N 1
ATOM 772 C CA . ALA A 1 100 ? 5.275 -12.771 -3.783 1.00 94.94 100 ALA A CA 1
ATOM 773 C C . ALA A 1 100 ? 5.262 -13.439 -2.391 1.00 94.94 100 ALA A C 1
ATOM 775 O O . ALA A 1 100 ? 4.779 -14.553 -2.216 1.00 94.94 100 ALA A O 1
ATOM 776 N N . ARG A 1 101 ? 5.759 -12.745 -1.357 1.00 91.75 101 ARG A N 1
ATOM 777 C CA . ARG A 1 101 ? 5.723 -13.221 0.038 1.00 91.75 101 ARG A CA 1
ATOM 778 C C . ARG A 1 101 ? 4.302 -13.325 0.602 1.00 91.75 101 ARG A C 1
ATOM 780 O O . ARG A 1 101 ? 4.099 -13.979 1.621 1.00 91.75 101 ARG A O 1
ATOM 787 N N . LEU A 1 102 ? 3.343 -12.649 -0.025 1.00 92.12 102 LEU A N 1
ATOM 788 C CA . LEU A 1 102 ? 1.969 -12.493 0.442 1.00 92.12 102 LEU A CA 1
ATOM 789 C C . LEU A 1 102 ? 0.975 -13.320 -0.389 1.00 92.12 102 LEU A C 1
ATOM 791 O O . LEU A 1 102 ? -0.186 -13.408 -0.009 1.00 92.12 102 LEU A O 1
ATOM 795 N N . ASP A 1 103 ? 1.427 -13.991 -1.454 1.00 90.56 103 ASP A N 1
ATOM 796 C CA . ASP A 1 103 ? 0.579 -14.744 -2.393 1.00 90.56 103 ASP A CA 1
ATOM 797 C C . ASP A 1 103 ? -0.253 -15.843 -1.730 1.00 90.56 103 ASP A C 1
ATOM 799 O O . ASP A 1 103 ? -1.385 -16.086 -2.126 1.00 90.56 103 ASP A O 1
ATOM 803 N N . ARG A 1 104 ? 0.267 -16.484 -0.676 1.00 89.06 104 ARG A N 1
ATOM 804 C CA . ARG A 1 104 ? -0.475 -17.518 0.069 1.00 89.06 104 ARG A CA 1
ATOM 805 C C . ARG A 1 104 ? -1.572 -16.957 0.983 1.00 89.06 104 ARG A C 1
ATOM 807 O O . ARG A 1 104 ? -2.301 -17.739 1.587 1.00 89.06 104 ARG A O 1
ATOM 814 N N . MET A 1 105 ? -1.618 -15.640 1.173 1.00 84.19 105 MET A N 1
ATOM 815 C CA . MET A 1 105 ? -2.481 -14.966 2.148 1.00 84.19 105 MET A CA 1
ATOM 816 C C . MET A 1 105 ? -3.450 -13.955 1.519 1.00 84.19 105 MET A C 1
ATOM 818 O O . MET A 1 105 ? -4.300 -13.452 2.256 1.00 84.19 105 MET A O 1
ATOM 822 N N . GLN A 1 106 ? -3.288 -13.620 0.232 1.00 75.25 106 GLN A N 1
ATOM 823 C CA . GLN A 1 106 ? -4.123 -12.646 -0.483 1.00 75.25 106 GLN A CA 1
ATOM 824 C C . GLN A 1 106 ? -5.387 -13.266 -1.081 1.00 75.25 106 GLN A C 1
ATOM 826 O O . GLN A 1 106 ? -5.347 -14.464 -1.440 1.00 75.25 106 GLN A O 1
#

Nearest PDB structures (foldseek):
  2isb-assembly1_A  TM=9.410E-01  e=5.170E-09  Archaeoglobus fulgidus
  5dni-assembly2_B  TM=9.537E-01  e=1.096E-06  Methanocaldococcus jannaschii DSM 2661
  7xky-assembly1_B  TM=9.100E-01  e=2.123E-06  Methanocaldococcus jannaschii
  6ulu-assembly1_B  TM=4.244E-01  e=3.390E+00  Salmonella enterica subsp. enterica serovar Typhimurium

Sequence (106 aa):
MINPPVLTPWSGHPGPKSTNLRPPLSPRDIKKLRVGELVKINGQIVTARDRAYVRALELLRAGKRLPLDLRGAVIYHCGPIVRKTPRSWQILSAGPTTSARLDRMQ

pLDDT: mean 88.86, std 15.18, range [39.19, 97.5]

Solvent-accessible surface area (backbone atoms only — not comparable to full-atom values): 6975 Å² total; per-residue (Å²): 137,85,78,77,82,77,84,70,78,62,97,82,62,82,70,63,58,74,47,82,45,54,51,68,45,52,76,70,64,59,71,72,62,60,92,79,48,44,76,46,80,57,68,74,69,42,73,41,46,74,70,53,50,54,52,50,50,53,32,51,77,68,75,43,78,69,99,61,89,62,80,35,52,46,76,41,42,29,79,59,46,69,45,82,52,100,89,49,78,43,80,78,45,71,59,76,53,77,60,78,83,44,62,93,71,109

Radius of gyration: 18.43 Å; Cα contacts (8 Å, |Δi|>4): 120; chains: 1; bounding box: 47×35×51 Å

Mean predicted aligned error: 7.64 Å